Protein AF-A0A1I3E8L3-F1 (afdb_monomer_lite)

Radius of gyration: 14.66 Å; chains: 1; bounding box: 41×30×36 Å

Structure (mmCIF, N/CA/C/O backbone):
data_AF-A0A1I3E8L3-F1
#
_entry.id   AF-A0A1I3E8L3-F1
#
loop_
_atom_site.group_PDB
_atom_site.id
_atom_site.type_symbol
_atom_site.label_atom_id
_atom_site.label_alt_id
_atom_site.label_comp_id
_atom_site.label_asym_id
_atom_site.label_entity_id
_atom_site.label_seq_id
_atom_site.pdbx_PDB_ins_code
_atom_site.Cartn_x
_atom_site.Cartn_y
_atom_site.Cartn_z
_atom_site.occupancy
_atom_site.B_iso_or_equiv
_atom_site.auth_seq_id
_atom_site.auth_comp_id
_atom_site.auth_asym_id
_atom_site.auth_atom_id
_atom_site.pdbx_PDB_model_num
ATOM 1 N N . MET A 1 1 ? 13.789 2.624 -16.355 1.00 50.41 1 MET A N 1
ATOM 2 C CA . MET A 1 1 ? 13.486 2.998 -14.955 1.00 50.41 1 MET A CA 1
ATOM 3 C C . MET A 1 1 ? 14.229 4.266 -14.581 1.00 50.41 1 MET A C 1
ATOM 5 O O . MET A 1 1 ? 15.406 4.346 -14.892 1.00 50.41 1 MET A O 1
ATOM 9 N N . GLY A 1 2 ? 13.588 5.263 -13.968 1.00 56.31 2 GLY A N 1
ATOM 10 C CA . GLY A 1 2 ? 14.331 6.415 -13.434 1.00 56.31 2 GLY A CA 1
ATOM 11 C C . GLY A 1 2 ? 13.500 7.667 -13.171 1.00 56.31 2 GLY A C 1
ATOM 12 O O . GLY A 1 2 ? 13.734 8.330 -12.178 1.00 56.31 2 GLY A O 1
ATOM 13 N N . LYS A 1 3 ? 12.507 7.987 -14.013 1.00 56.34 3 LYS A N 1
ATOM 14 C CA . LYS A 1 3 ? 11.584 9.116 -13.759 1.00 56.34 3 LYS A CA 1
ATOM 15 C C . LYS A 1 3 ? 10.213 8.658 -13.270 1.00 56.34 3 LYS A C 1
ATOM 17 O O . LYS A 1 3 ? 9.744 9.163 -12.264 1.00 56.34 3 LYS A O 1
ATOM 22 N N . LYS A 1 4 ? 9.617 7.662 -13.941 1.00 58.88 4 LYS A N 1
ATOM 23 C CA . LYS A 1 4 ? 8.292 7.121 -13.584 1.00 58.88 4 LYS A CA 1
ATOM 24 C C . LYS A 1 4 ? 8.247 6.546 -12.159 1.00 58.88 4 LYS A C 1
ATOM 26 O O . LYS A 1 4 ? 7.266 6.778 -11.469 1.00 58.88 4 LYS A O 1
ATOM 31 N N . ASP A 1 5 ? 9.309 5.860 -11.723 1.00 63.94 5 ASP A N 1
ATOM 32 C CA . ASP A 1 5 ? 9.408 5.327 -10.351 1.00 63.94 5 ASP A CA 1
ATOM 33 C C . ASP A 1 5 ? 9.408 6.424 -9.299 1.00 63.94 5 ASP A C 1
ATOM 35 O O . ASP A 1 5 ? 8.643 6.346 -8.349 1.00 63.94 5 ASP A O 1
ATOM 39 N N . ILE A 1 6 ? 10.219 7.467 -9.496 1.00 65.81 6 ILE A N 1
ATOM 40 C CA . ILE A 1 6 ? 10.312 8.584 -8.549 1.00 65.81 6 ILE A CA 1
ATOM 41 C C . ILE A 1 6 ? 8.949 9.268 -8.432 1.00 65.81 6 ILE A C 1
ATOM 43 O O . ILE A 1 6 ? 8.466 9.498 -7.334 1.00 65.81 6 ILE A O 1
ATOM 47 N N . THR A 1 7 ? 8.276 9.508 -9.562 1.00 77.75 7 THR A N 1
ATOM 48 C CA . THR A 1 7 ? 6.958 10.154 -9.557 1.00 77.75 7 THR A CA 1
ATOM 49 C C . THR A 1 7 ? 5.898 9.320 -8.838 1.00 77.75 7 THR A C 1
ATOM 51 O O . THR A 1 7 ? 5.090 9.881 -8.104 1.00 77.75 7 THR A O 1
ATOM 54 N N . LEU A 1 8 ? 5.881 7.997 -9.028 1.00 78.25 8 LEU A N 1
ATOM 55 C CA . LEU A 1 8 ? 4.907 7.131 -8.361 1.00 78.25 8 LEU A CA 1
ATOM 56 C C . LEU A 1 8 ? 5.224 6.960 -6.871 1.00 78.25 8 LEU A C 1
ATOM 58 O O . LEU A 1 8 ? 4.308 6.929 -6.054 1.00 78.25 8 LEU A O 1
ATOM 62 N N . GLN A 1 9 ? 6.506 6.885 -6.518 1.00 78.62 9 GLN A N 1
ATOM 63 C CA . GLN A 1 9 ? 6.946 6.817 -5.132 1.00 78.62 9 GLN A CA 1
ATOM 64 C C . GLN A 1 9 ? 6.607 8.102 -4.370 1.00 78.62 9 GLN A C 1
ATOM 66 O O . GLN A 1 9 ? 6.109 8.016 -3.252 1.00 78.62 9 GLN A O 1
ATOM 71 N N . ASP A 1 10 ? 6.797 9.271 -4.986 1.00 84.25 10 ASP A N 1
ATOM 72 C CA . ASP A 1 10 ? 6.394 10.559 -4.412 1.00 84.25 10 ASP A CA 1
ATOM 73 C C . ASP A 1 10 ? 4.865 10.642 -4.270 1.00 84.25 10 ASP A C 1
ATOM 75 O O . ASP A 1 10 ? 4.356 11.031 -3.221 1.00 84.25 10 ASP A O 1
ATOM 79 N N . PHE A 1 11 ? 4.124 10.218 -5.301 1.00 86.88 11 PHE A N 1
ATOM 8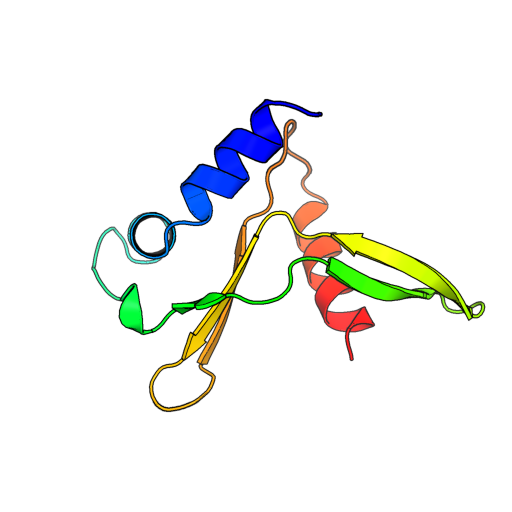0 C CA . PHE A 1 11 ? 2.659 10.246 -5.314 1.00 86.88 11 PHE A CA 1
ATOM 81 C C . PHE A 1 11 ? 2.040 9.324 -4.255 1.00 86.88 11 PHE A C 1
ATOM 83 O O . PHE A 1 11 ? 1.180 9.747 -3.492 1.00 86.88 11 PHE A O 1
ATOM 90 N N . LEU A 1 12 ? 2.497 8.072 -4.165 1.00 89.62 12 LEU A N 1
ATOM 91 C CA . LEU A 1 12 ? 2.028 7.115 -3.154 1.00 89.62 12 LEU A CA 1
ATOM 92 C C . LEU A 1 12 ? 2.691 7.328 -1.783 1.00 89.62 12 LEU A C 1
ATOM 94 O O . LEU A 1 12 ? 2.274 6.735 -0.785 1.00 89.62 12 LEU A O 1
ATOM 98 N N . GLY A 1 13 ? 3.730 8.163 -1.723 1.00 87.88 13 GLY A N 1
ATOM 99 C CA . GLY A 1 13 ? 4.379 8.598 -0.492 1.00 87.88 13 GLY A CA 1
ATOM 100 C C . GLY A 1 13 ? 3.410 9.326 0.433 1.00 87.88 13 GLY A C 1
ATOM 101 O O . GLY A 1 13 ? 3.474 9.138 1.652 1.00 87.88 13 GLY A O 1
ATOM 102 N N . ASP A 1 14 ? 2.461 10.068 -0.137 1.00 92.00 14 ASP A N 1
ATOM 103 C CA . ASP A 1 14 ? 1.374 10.705 0.598 1.00 92.00 14 ASP A CA 1
ATOM 104 C C . ASP A 1 14 ? 0.437 9.640 1.217 1.00 92.00 14 ASP A C 1
ATOM 106 O O . ASP A 1 14 ? -0.137 8.817 0.497 1.00 92.00 14 ASP A O 1
ATOM 110 N N . PRO A 1 15 ? 0.285 9.597 2.556 1.00 93.50 15 PRO A N 1
ATOM 111 C CA . PRO A 1 15 ? -0.582 8.624 3.216 1.00 93.50 15 PRO A CA 1
ATOM 112 C C . PRO A 1 15 ? -2.063 8.749 2.830 1.00 93.50 15 PRO A C 1
ATOM 114 O O . PRO A 1 15 ? -2.741 7.726 2.840 1.00 93.50 15 PRO A O 1
ATOM 117 N N . TYR A 1 16 ? -2.559 9.928 2.442 1.00 95.88 16 TYR A N 1
ATOM 118 C CA . TYR A 1 16 ? -3.947 10.095 1.997 1.00 95.88 16 TYR A CA 1
ATOM 119 C C . TYR A 1 16 ? -4.174 9.427 0.645 1.00 95.88 16 TYR A C 1
ATOM 121 O O . TYR A 1 16 ? -5.092 8.627 0.489 1.00 95.88 16 TYR A O 1
ATOM 129 N N . ILE A 1 17 ? -3.273 9.675 -0.305 1.00 95.00 17 ILE A N 1
ATOM 130 C CA . ILE A 1 17 ? -3.324 9.057 -1.636 1.00 95.00 17 ILE A CA 1
ATOM 131 C C . ILE A 1 17 ? -3.172 7.536 -1.522 1.00 95.00 17 ILE A C 1
ATOM 133 O O . ILE A 1 17 ? -3.874 6.775 -2.190 1.00 95.00 17 ILE A O 1
ATOM 137 N N . PHE A 1 18 ? -2.274 7.079 -0.649 1.00 94.50 18 PHE A N 1
ATOM 138 C CA . PHE A 1 18 ? -2.083 5.658 -0.387 1.00 94.50 18 PHE A CA 1
ATOM 139 C C . PHE A 1 18 ? -3.337 5.005 0.216 1.00 94.50 18 PHE A C 1
ATOM 141 O O . PHE A 1 18 ? -3.716 3.915 -0.210 1.00 94.50 18 PHE A O 1
ATOM 148 N N . ALA A 1 19 ? -3.988 5.653 1.186 1.00 95.81 19 ALA A N 1
ATOM 149 C CA . ALA A 1 19 ? -5.227 5.164 1.783 1.00 95.81 19 ALA A CA 1
ATOM 150 C C . ALA A 1 19 ? -6.358 5.084 0.747 1.00 95.81 19 ALA A C 1
ATOM 152 O O . ALA A 1 19 ? -6.994 4.037 0.614 1.00 95.81 19 ALA A O 1
ATOM 153 N N . ASP A 1 20 ? -6.549 6.142 -0.046 1.00 96.50 20 ASP A N 1
ATOM 154 C CA . ASP A 1 20 ? -7.569 6.198 -1.098 1.00 96.50 20 ASP A CA 1
ATOM 155 C C . ASP A 1 20 ? -7.378 5.109 -2.156 1.00 96.50 20 ASP A C 1
ATOM 157 O O . ASP A 1 20 ? -8.358 4.507 -2.602 1.00 96.50 20 ASP A O 1
ATOM 161 N N . LEU A 1 21 ? -6.130 4.794 -2.522 1.00 95.00 21 LEU A N 1
ATOM 162 C CA . LEU A 1 21 ? -5.833 3.692 -3.437 1.00 95.00 21 LEU A CA 1
ATOM 163 C C . LEU A 1 21 ? -6.394 2.363 -2.910 1.00 95.00 21 LEU A C 1
ATOM 165 O O . LEU A 1 21 ? -7.091 1.657 -3.638 1.00 95.00 21 LEU A O 1
ATOM 169 N N . PHE A 1 22 ? -6.120 2.015 -1.651 1.00 95.00 22 PHE A N 1
ATOM 170 C CA . PHE A 1 22 ? -6.614 0.762 -1.072 1.00 95.00 22 PHE A CA 1
ATOM 171 C C . PHE A 1 22 ? -8.123 0.793 -0.821 1.00 95.00 22 PHE A C 1
ATOM 173 O O . PHE A 1 22 ? -8.798 -0.194 -1.106 1.00 95.00 22 PHE A O 1
ATOM 180 N N . ASN A 1 23 ? -8.668 1.917 -0.357 1.00 96.81 23 ASN A N 1
ATOM 181 C CA . ASN A 1 23 ? -10.110 2.109 -0.195 1.00 96.81 23 ASN A CA 1
ATOM 182 C C . ASN A 1 23 ? -10.852 1.897 -1.522 1.00 96.81 23 ASN A C 1
ATOM 184 O O . ASN A 1 23 ? -11.810 1.124 -1.588 1.00 96.81 23 ASN A O 1
ATOM 188 N N . GLY A 1 24 ? -10.353 2.478 -2.614 1.00 96.94 24 GLY A N 1
ATOM 189 C CA . GLY A 1 24 ? -10.904 2.286 -3.954 1.00 96.94 24 GLY A CA 1
ATOM 190 C C . GLY A 1 24 ? -10.750 0.857 -4.482 1.00 96.94 24 GLY A C 1
ATOM 191 O O . GLY A 1 24 ? -11.706 0.290 -5.009 1.00 96.94 24 GLY A O 1
ATOM 192 N N . CYS A 1 25 ? -9.567 0.252 -4.339 1.00 93.31 25 CYS A N 1
ATOM 193 C CA . CYS A 1 25 ? -9.276 -1.062 -4.919 1.00 93.31 25 CYS A CA 1
ATOM 194 C C . CYS A 1 25 ? -9.835 -2.247 -4.117 1.00 93.31 25 CYS A C 1
ATOM 196 O O . CYS A 1 25 ? -10.180 -3.266 -4.714 1.00 93.31 25 CYS A O 1
ATOM 198 N N . CYS A 1 26 ? -9.894 -2.148 -2.789 1.00 93.69 26 CYS A N 1
ATOM 199 C CA . CYS A 1 26 ? -10.207 -3.271 -1.900 1.00 93.69 26 CYS A CA 1
ATOM 200 C C . CYS A 1 26 ? -11.533 -3.110 -1.149 1.00 93.69 26 CYS A C 1
ATOM 202 O O . CYS A 1 26 ? -12.118 -4.118 -0.760 1.00 93.69 26 CYS A O 1
ATOM 204 N N . PHE A 1 27 ? -12.020 -1.879 -0.971 1.00 95.38 27 PHE A N 1
ATOM 205 C CA . PHE A 1 27 ? -13.196 -1.575 -0.144 1.00 95.38 27 PHE A CA 1
ATOM 206 C C . PHE A 1 27 ? -14.310 -0.863 -0.924 1.00 95.38 27 PHE A C 1
ATOM 208 O O . PHE A 1 27 ? -15.193 -0.246 -0.341 1.00 95.38 27 PHE A O 1
ATOM 215 N N . GLY A 1 28 ? -14.279 -0.925 -2.260 1.00 95.25 28 GLY A N 1
ATOM 216 C CA . GLY A 1 28 ? -15.332 -0.354 -3.106 1.00 95.25 28 GLY A CA 1
ATOM 217 C C . GLY A 1 28 ? -15.485 1.167 -2.985 1.00 95.25 28 GLY A C 1
ATOM 218 O O . GLY A 1 28 ? -16.539 1.696 -3.326 1.00 95.25 28 GLY A O 1
ATOM 219 N N . GLY A 1 29 ? -14.453 1.866 -2.504 1.00 94.44 29 GLY A N 1
ATOM 220 C CA . GLY A 1 29 ? -14.468 3.309 -2.263 1.00 94.44 29 GLY A CA 1
ATOM 221 C C . GLY A 1 29 ? -14.912 3.721 -0.8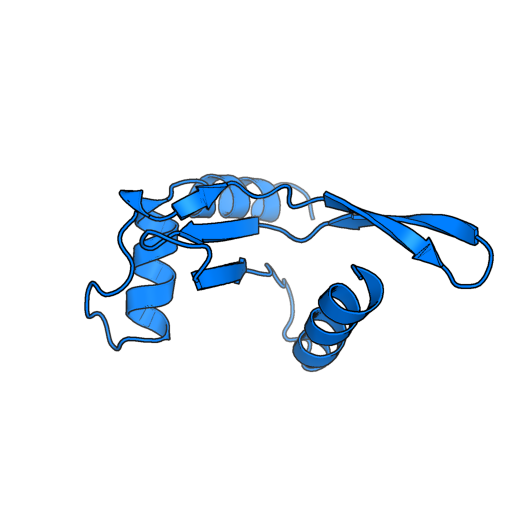57 1.00 94.44 29 GLY A C 1
ATOM 222 O O . GLY A 1 29 ? -14.921 4.916 -0.568 1.00 94.44 29 GLY A O 1
ATOM 223 N N . GLU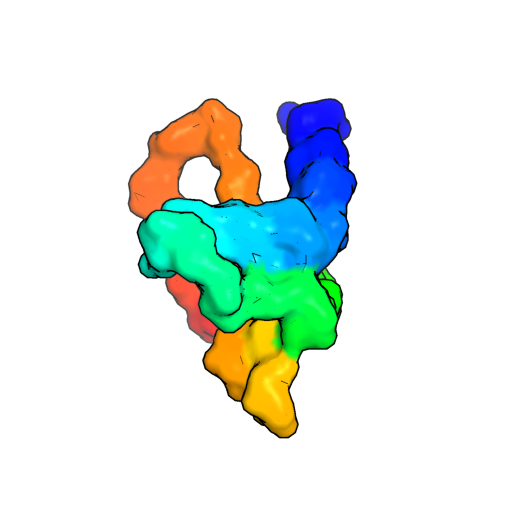 A 1 30 ? -15.251 2.782 0.029 1.00 97.00 30 GLU A N 1
ATOM 224 C CA . GLU A 1 30 ? -15.493 3.101 1.438 1.00 97.00 30 GLU A CA 1
ATOM 225 C C . GLU A 1 30 ? -14.187 3.503 2.139 1.00 97.00 30 GLU A C 1
ATOM 227 O O . GLU A 1 30 ? -13.144 2.878 1.944 1.00 97.00 30 GLU A O 1
ATOM 232 N N . GLN A 1 31 ? -14.242 4.546 2.973 1.00 95.81 31 GLN A N 1
ATOM 233 C CA . GLN A 1 31 ? -13.092 5.039 3.739 1.00 95.81 31 GLN A CA 1
ATOM 234 C C . GLN A 1 31 ? -12.828 4.150 4.962 1.00 95.81 31 GLN A C 1
ATOM 236 O O . GLN A 1 31 ? -13.161 4.519 6.084 1.00 95.81 31 GLN A O 1
ATOM 241 N N . VAL A 1 32 ? -12.271 2.960 4.724 1.00 95.88 32 VAL A N 1
ATOM 242 C CA . VAL A 1 32 ? -11.941 1.973 5.767 1.00 95.88 32 VAL A CA 1
ATOM 243 C C . VAL A 1 32 ? -10.535 2.191 6.322 1.00 95.88 32 VAL A C 1
ATOM 245 O O . VAL A 1 32 ? -10.323 2.077 7.523 1.00 95.88 32 VAL A O 1
ATOM 248 N N . ILE A 1 33 ? -9.567 2.489 5.454 1.00 96.06 33 ILE A N 1
ATOM 249 C CA . ILE A 1 33 ? -8.199 2.834 5.844 1.00 96.06 33 ILE A CA 1
ATOM 250 C C . ILE A 1 33 ? -8.101 4.349 5.971 1.00 96.06 33 ILE A C 1
ATOM 252 O O . ILE A 1 33 ? -8.376 5.065 5.004 1.00 96.06 33 ILE A O 1
ATOM 256 N N . HIS A 1 34 ? -7.654 4.827 7.131 1.00 96.00 34 HIS A N 1
ATOM 257 C CA . HIS A 1 34 ? -7.395 6.243 7.371 1.00 96.00 34 HIS A CA 1
ATOM 258 C C . HIS A 1 34 ? -5.897 6.557 7.285 1.00 96.00 34 HIS A C 1
ATOM 260 O O . HIS A 1 34 ? -5.044 5.774 7.707 1.00 96.00 34 HIS A O 1
ATOM 266 N N . ALA A 1 35 ? -5.560 7.717 6.722 1.00 94.94 35 ALA A N 1
ATOM 267 C CA . ALA A 1 35 ? -4.175 8.130 6.491 1.00 94.94 35 ALA A CA 1
ATOM 268 C C . ALA A 1 35 ? -3.373 8.239 7.799 1.00 94.94 35 ALA A C 1
ATOM 270 O O . ALA A 1 35 ? -2.180 7.943 7.835 1.00 94.94 35 ALA A O 1
ATOM 271 N N . GLU A 1 36 ? -4.044 8.624 8.881 1.00 95.31 36 GLU A N 1
ATOM 272 C CA . GLU A 1 36 ? -3.502 8.787 10.227 1.00 95.31 36 GLU A CA 1
ATOM 273 C C . GLU A 1 36 ? -3.081 7.453 10.858 1.00 95.31 36 GLU A C 1
ATOM 275 O O . GLU A 1 36 ? -2.242 7.427 11.758 1.00 95.31 36 GLU A O 1
ATOM 280 N N . GLU A 1 37 ? -3.633 6.340 10.372 1.00 95.06 37 GLU A N 1
ATOM 281 C CA . GLU A 1 37 ? -3.298 4.987 10.818 1.00 95.06 37 GLU A CA 1
ATOM 282 C C . GLU A 1 37 ? -2.121 4.393 10.027 1.00 95.06 37 GLU A C 1
ATOM 284 O O . GLU A 1 37 ? -1.654 3.294 10.334 1.00 95.06 37 GLU A O 1
ATOM 289 N N . LEU A 1 38 ? -1.616 5.102 9.009 1.00 94.69 38 LEU A N 1
ATOM 290 C CA . LEU A 1 38 ? -0.528 4.639 8.155 1.00 94.69 38 LEU A CA 1
ATOM 291 C C . LEU A 1 38 ? 0.824 5.189 8.608 1.00 94.69 38 LEU A C 1
ATOM 293 O O . LEU A 1 38 ? 1.130 6.373 8.476 1.00 94.69 38 LEU A O 1
ATOM 297 N N . SER A 1 39 ? 1.700 4.288 9.043 1.00 91.56 39 SER A N 1
ATOM 298 C CA . SER A 1 39 ? 3.101 4.601 9.333 1.00 91.56 39 SER A CA 1
ATOM 299 C C . SER A 1 39 ? 4.009 4.188 8.170 1.00 91.56 39 SER A C 1
ATOM 301 O O . SER A 1 39 ? 3.841 3.094 7.624 1.00 91.56 39 SER A O 1
ATOM 303 N N . PRO A 1 40 ? 4.990 5.012 7.763 1.00 86.50 40 PRO A N 1
ATOM 304 C CA . PRO A 1 40 ? 5.950 4.612 6.741 1.00 86.50 40 PRO A CA 1
ATOM 305 C C . PRO A 1 40 ? 6.780 3.414 7.221 1.00 86.50 40 PRO A C 1
ATOM 307 O O . PRO A 1 40 ? 7.129 3.308 8.395 1.00 86.50 40 PRO A O 1
ATOM 310 N N . LEU A 1 41 ? 7.105 2.510 6.301 1.00 83.44 41 LEU A N 1
ATOM 311 C CA . LEU A 1 41 ? 7.937 1.339 6.557 1.00 83.44 41 LEU A CA 1
ATOM 312 C C . LEU A 1 41 ? 9.066 1.306 5.516 1.00 83.44 41 LEU A C 1
ATOM 314 O O . LEU A 1 41 ? 8.824 1.525 4.331 1.00 83.44 41 LEU A O 1
ATOM 318 N N . ASP A 1 42 ? 10.293 0.988 5.936 1.00 74.50 42 ASP A N 1
ATOM 319 C CA . ASP A 1 42 ? 11.476 1.045 5.061 1.00 74.50 42 ASP A CA 1
ATOM 320 C C . ASP A 1 42 ? 11.361 0.123 3.848 1.00 74.50 42 ASP A C 1
ATOM 322 O O . ASP A 1 42 ? 11.455 -1.096 3.970 1.00 74.50 42 ASP A O 1
ATOM 326 N N . SER A 1 43 ? 11.200 0.672 2.649 1.00 66.38 43 SER A N 1
ATOM 327 C CA . SER A 1 43 ? 10.946 -0.134 1.453 1.00 66.38 43 SER A CA 1
ATOM 328 C C . SER A 1 43 ? 12.134 -1.014 1.032 1.00 66.38 43 SER A C 1
ATOM 330 O O . SER A 1 43 ? 11.951 -1.998 0.315 1.00 66.38 43 SER A O 1
ATOM 332 N N . VAL A 1 44 ? 13.333 -0.737 1.559 1.00 62.81 44 VAL A N 1
ATOM 333 C CA . VAL A 1 44 ? 14.551 -1.525 1.352 1.00 62.81 44 VAL A CA 1
ATOM 334 C C . VAL A 1 44 ? 14.793 -2.464 2.533 1.00 62.81 44 VAL A C 1
ATOM 336 O O . VAL A 1 44 ? 15.019 -2.027 3.656 1.00 62.81 44 VAL A O 1
ATOM 339 N N . GLN A 1 45 ? 14.827 -3.766 2.265 1.00 62.16 45 GLN A N 1
ATOM 340 C CA . GLN A 1 45 ? 15.280 -4.781 3.212 1.00 62.16 45 GLN A CA 1
ATOM 341 C C . GLN A 1 45 ? 16.626 -5.365 2.777 1.00 62.16 45 GLN A C 1
ATOM 343 O O . GLN A 1 45 ? 16.848 -5.705 1.609 1.00 62.16 45 GLN A O 1
ATOM 348 N N . CYS A 1 46 ? 17.537 -5.498 3.740 1.00 58.00 46 CYS A N 1
ATOM 349 C CA . CYS A 1 46 ? 18.766 -6.262 3.575 1.00 58.00 46 CYS A CA 1
ATOM 350 C C . CYS A 1 46 ? 18.425 -7.746 3.681 1.00 58.00 46 CYS A C 1
ATOM 352 O O . CYS A 1 46 ? 17.954 -8.201 4.717 1.00 58.00 46 CYS A O 1
ATOM 354 N N . THR A 1 47 ? 18.690 -8.502 2.624 1.00 61.00 47 THR A N 1
ATOM 355 C CA . THR A 1 47 ? 18.492 -9.954 2.615 1.00 61.00 47 THR A CA 1
ATOM 356 C C . THR A 1 47 ? 19.821 -10.660 2.458 1.00 61.00 47 THR A C 1
ATOM 358 O O . THR A 1 47 ? 20.751 -10.119 1.858 1.00 61.00 47 THR A O 1
ATOM 361 N N . LYS A 1 48 ? 19.921 -11.870 2.995 1.00 58.69 48 LYS A N 1
ATOM 362 C CA . LYS A 1 48 ? 21.034 -12.773 2.715 1.00 58.69 48 LYS A CA 1
ATOM 363 C C . LYS A 1 48 ? 20.477 -13.931 1.911 1.00 58.69 48 LYS A C 1
ATOM 365 O O . LYS A 1 48 ? 19.421 -14.455 2.250 1.00 58.69 48 LYS A O 1
ATOM 370 N N . ASP A 1 49 ? 21.139 -14.294 0.822 1.00 61.28 49 ASP A N 1
ATOM 371 C CA . ASP A 1 49 ? 20.802 -15.548 0.155 1.00 61.28 49 ASP A CA 1
ATOM 372 C C . ASP A 1 49 ? 21.238 -16.749 1.021 1.00 61.28 49 ASP A C 1
ATOM 374 O O . ASP A 1 49 ? 21.984 -16.605 1.995 1.00 61.28 49 ASP A O 1
ATOM 378 N N . ASN A 1 50 ? 20.822 -17.962 0.644 1.00 58.72 50 ASN A N 1
ATOM 379 C CA . ASN A 1 50 ? 21.210 -19.197 1.344 1.00 58.72 50 ASN A CA 1
ATOM 380 C C . ASN A 1 50 ? 22.731 -19.470 1.338 1.00 58.72 50 ASN A C 1
ATOM 382 O O . ASN A 1 50 ? 23.178 -20.432 1.955 1.00 58.72 50 ASN A O 1
ATOM 386 N N . ARG A 1 51 ? 23.530 -18.665 0.625 1.00 68.06 51 ARG A N 1
ATOM 387 C CA . ARG A 1 51 ? 24.996 -18.742 0.562 1.00 68.06 51 ARG A CA 1
ATOM 388 C C . ARG A 1 51 ? 25.669 -17.636 1.386 1.00 68.06 51 ARG A C 1
ATOM 390 O O . ARG A 1 51 ? 26.894 -17.565 1.407 1.00 68.06 51 ARG A O 1
ATOM 397 N N . GLY A 1 52 ? 24.895 -16.793 2.075 1.00 62.12 52 GLY A N 1
ATOM 398 C CA . GLY A 1 52 ? 25.390 -15.683 2.885 1.00 62.12 52 GLY A CA 1
ATOM 399 C C . GLY A 1 52 ? 25.744 -14.422 2.092 1.00 62.12 52 GLY A C 1
ATOM 400 O O . GLY A 1 52 ? 26.280 -13.480 2.678 1.00 62.12 52 GLY A O 1
ATOM 401 N N . THR A 1 53 ? 25.440 -14.364 0.793 1.00 61.62 53 THR A N 1
ATOM 402 C CA . THR A 1 53 ? 25.675 -13.179 -0.037 1.00 61.62 53 THR A CA 1
ATOM 403 C C . THR A 1 53 ? 24.687 -12.076 0.357 1.00 61.62 53 THR A C 1
ATOM 405 O O . THR A 1 53 ? 23.473 -12.305 0.315 1.00 61.62 53 THR A O 1
ATOM 408 N N . PRO A 1 54 ? 25.161 -10.873 0.729 1.00 54.16 54 PRO A N 1
ATOM 409 C CA . PRO A 1 54 ? 24.283 -9.748 1.015 1.00 54.16 54 PRO A CA 1
ATOM 410 C C . PRO A 1 54 ? 23.633 -9.229 -0.275 1.00 54.16 54 PRO A C 1
ATOM 412 O O . PRO A 1 54 ? 24.313 -8.859 -1.229 1.00 54.16 54 PRO A O 1
ATOM 415 N N . GLY A 1 55 ? 22.305 -9.171 -0.283 1.00 56.94 55 GLY A N 1
ATOM 416 C CA . GLY A 1 55 ? 21.487 -8.579 -1.336 1.00 56.94 55 GLY A CA 1
ATOM 417 C C . GLY A 1 55 ? 20.562 -7.502 -0.773 1.00 56.94 55 GLY A C 1
ATOM 418 O O . GLY A 1 55 ? 20.147 -7.564 0.384 1.00 56.94 55 GLY A O 1
ATOM 419 N N . LYS A 1 56 ? 20.210 -6.508 -1.590 1.00 54.50 56 LYS A N 1
ATOM 420 C CA . LYS A 1 56 ? 19.177 -5.519 -1.251 1.00 54.50 56 LYS A CA 1
ATOM 421 C C . LYS A 1 56 ? 17.899 -5.858 -2.003 1.00 54.50 56 LYS A C 1
ATOM 423 O O . LYS A 1 56 ? 17.945 -6.080 -3.210 1.00 54.50 56 LYS A O 1
ATOM 428 N N . ARG A 1 57 ? 16.773 -5.880 -1.295 1.00 64.50 57 ARG A N 1
ATOM 429 C CA . ARG A 1 57 ? 15.441 -6.009 -1.888 1.00 64.50 57 ARG A CA 1
ATOM 430 C C . ARG A 1 57 ? 14.693 -4.718 -1.626 1.00 64.50 57 ARG A C 1
ATOM 432 O O . ARG A 1 57 ? 14.486 -4.364 -0.472 1.00 64.50 57 ARG A O 1
ATOM 439 N N . ALA A 1 58 ? 14.354 -4.007 -2.690 1.00 60.91 58 ALA A N 1
ATOM 440 C CA . ALA A 1 58 ? 13.560 -2.793 -2.622 1.00 60.91 58 ALA A CA 1
ATOM 441 C C . ALA A 1 58 ? 12.151 -3.123 -3.122 1.00 60.91 58 ALA A C 1
ATOM 443 O O . ALA A 1 58 ? 12.009 -3.618 -4.238 1.00 60.91 58 ALA A O 1
ATOM 444 N N . ARG A 1 59 ? 11.147 -2.903 -2.272 1.00 66.75 59 ARG A N 1
ATOM 445 C CA . ARG A 1 59 ? 9.759 -2.668 -2.698 1.00 66.75 59 ARG A CA 1
ATOM 446 C C . ARG A 1 59 ? 9.679 -1.197 -3.119 1.00 66.75 59 ARG A C 1
ATOM 448 O O . ARG A 1 59 ? 10.475 -0.391 -2.625 1.00 66.75 59 ARG A O 1
ATOM 455 N N . ASP A 1 60 ? 8.728 -0.822 -3.964 1.00 75.44 60 ASP A N 1
ATOM 456 C CA . ASP A 1 60 ? 8.597 0.592 -4.346 1.00 75.44 60 ASP A CA 1
ATOM 457 C C . ASP A 1 60 ? 8.077 1.420 -3.168 1.00 75.44 60 ASP A C 1
ATOM 459 O O . ASP A 1 60 ? 8.694 2.412 -2.765 1.00 75.44 60 ASP A O 1
ATOM 463 N N . ILE A 1 61 ? 6.999 0.951 -2.530 1.00 83.81 61 ILE A N 1
ATOM 464 C CA . ILE A 1 61 ? 6.465 1.580 -1.325 1.00 83.81 61 ILE A CA 1
ATOM 465 C C . ILE A 1 61 ? 5.749 0.585 -0.409 1.00 83.81 61 ILE A C 1
ATOM 467 O O . ILE A 1 61 ? 5.043 -0.321 -0.857 1.00 83.81 61 ILE A O 1
ATOM 471 N N . LYS A 1 62 ? 5.926 0.770 0.903 1.00 88.69 62 LYS A N 1
ATOM 472 C CA . LYS A 1 62 ? 5.223 0.008 1.934 1.00 88.69 62 LYS A CA 1
ATOM 473 C C . LYS A 1 62 ? 4.885 0.877 3.146 1.00 88.69 62 LYS A C 1
ATOM 475 O O . LYS A 1 62 ? 5.651 1.769 3.513 1.00 88.69 62 LYS A O 1
ATOM 480 N N . LYS A 1 63 ? 3.739 0.608 3.765 1.00 91.56 63 LYS A N 1
ATOM 481 C CA . LYS A 1 63 ? 3.249 1.287 4.969 1.00 91.56 63 LYS A CA 1
ATOM 482 C C . LYS A 1 63 ? 2.667 0.267 5.945 1.00 91.56 63 LYS A C 1
ATOM 484 O O . LYS A 1 63 ? 2.104 -0.747 5.536 1.00 91.56 63 LYS A O 1
ATOM 489 N N . LEU A 1 64 ? 2.840 0.521 7.235 1.00 92.69 64 LEU A N 1
ATOM 490 C CA . LEU A 1 64 ? 2.205 -0.235 8.306 1.00 92.69 64 LEU A CA 1
ATOM 491 C C . LEU A 1 64 ? 0.845 0.393 8.583 1.00 92.69 64 LEU A C 1
ATOM 493 O O . LEU A 1 64 ? 0.789 1.579 8.892 1.00 92.69 64 LEU A O 1
ATOM 497 N N . LEU A 1 65 ? -0.214 -0.404 8.522 1.00 94.12 65 LEU A N 1
ATOM 498 C CA . LEU A 1 65 ? -1.510 -0.042 9.075 1.00 94.12 65 LEU A CA 1
ATOM 499 C C . LEU A 1 65 ? -1.512 -0.359 10.573 1.00 94.12 65 LEU A C 1
ATOM 501 O O . LEU A 1 65 ? -1.336 -1.517 10.973 1.00 94.12 65 LEU A O 1
ATOM 505 N N . TYR A 1 66 ? -1.690 0.672 11.392 1.00 91.75 66 TYR A N 1
ATOM 506 C CA . TYR A 1 66 ? -1.665 0.594 12.845 1.00 91.75 66 TYR A CA 1
ATOM 507 C C . TYR A 1 66 ? -3.003 1.064 13.431 1.00 91.75 66 TYR A C 1
ATOM 509 O O . TYR A 1 66 ? -3.228 2.254 13.633 1.00 91.75 66 TYR A O 1
ATOM 517 N N . CYS A 1 67 ? -3.869 0.109 13.767 1.00 88.06 67 CYS A N 1
ATOM 518 C CA . CYS A 1 67 ? -5.177 0.360 14.375 1.00 88.06 67 CYS A CA 1
ATOM 519 C C . CYS A 1 67 ? -5.122 -0.076 15.842 1.00 88.06 67 CYS A C 1
ATOM 521 O O . CYS A 1 67 ? -5.466 -1.212 16.171 1.00 88.06 67 CYS A O 1
ATOM 523 N N . GLN A 1 68 ? -4.592 0.784 16.723 1.00 86.38 68 GLN A N 1
ATOM 524 C CA . GLN A 1 68 ? -4.269 0.498 18.142 1.00 86.38 68 GLN A CA 1
ATOM 525 C C . GLN A 1 68 ? -3.195 -0.592 18.367 1.00 86.38 68 GLN A C 1
ATOM 527 O O . GLN A 1 68 ? -2.481 -0.563 19.369 1.00 86.38 68 GLN A O 1
ATOM 532 N N . SER A 1 69 ? -3.032 -1.504 17.412 1.00 86.94 69 SER A N 1
ATOM 533 C CA . SER A 1 69 ? -1.996 -2.525 17.296 1.00 86.94 69 SER A CA 1
ATOM 534 C C . SER A 1 69 ? -1.618 -2.708 15.813 1.00 86.94 69 SER A C 1
ATOM 536 O O . SER A 1 69 ? -2.394 -2.304 14.939 1.00 86.94 69 SER A O 1
ATOM 538 N N . PRO A 1 70 ? -0.443 -3.289 15.496 1.00 88.19 70 PRO A N 1
ATOM 539 C CA . PRO A 1 70 ? -0.063 -3.590 14.117 1.00 88.19 70 PRO A CA 1
ATOM 540 C C . PRO A 1 70 ? -1.100 -4.506 13.457 1.00 88.19 70 PRO A C 1
ATOM 542 O O . PRO A 1 70 ? -1.252 -5.657 13.863 1.00 88.19 70 PRO A O 1
ATOM 545 N N . ALA A 1 71 ? -1.808 -3.995 12.450 1.00 90.44 71 ALA A N 1
ATOM 546 C CA . ALA A 1 71 ? -2.913 -4.706 11.811 1.00 90.44 71 ALA A CA 1
ATOM 547 C C . ALA A 1 71 ? -2.484 -5.367 10.496 1.00 90.44 71 ALA A C 1
ATOM 549 O O . ALA A 1 71 ? -2.784 -6.536 10.260 1.00 90.44 71 ALA A O 1
ATOM 550 N N . ALA A 1 72 ? -1.764 -4.634 9.640 1.00 90.12 72 ALA A N 1
ATOM 551 C CA . ALA A 1 72 ? -1.329 -5.133 8.338 1.00 90.12 72 ALA A CA 1
ATOM 552 C C . ALA A 1 72 ? -0.126 -4.358 7.788 1.00 90.12 72 ALA A C 1
ATOM 554 O O . ALA A 1 72 ? 0.052 -3.177 8.078 1.00 90.12 72 ALA A O 1
ATOM 555 N N . VAL A 1 73 ? 0.667 -5.004 6.929 1.00 89.19 73 VAL A N 1
ATOM 556 C CA . VAL A 1 73 ? 1.636 -4.316 6.064 1.00 89.19 73 VAL A CA 1
ATOM 557 C C . VAL A 1 73 ? 1.033 -4.199 4.673 1.00 89.19 73 VAL A C 1
ATOM 559 O O . VAL A 1 73 ? 0.746 -5.202 4.024 1.00 89.19 73 VAL A O 1
ATOM 562 N N . LEU A 1 74 ? 0.856 -2.965 4.218 1.00 90.31 74 LEU A N 1
ATOM 563 C CA . LEU A 1 74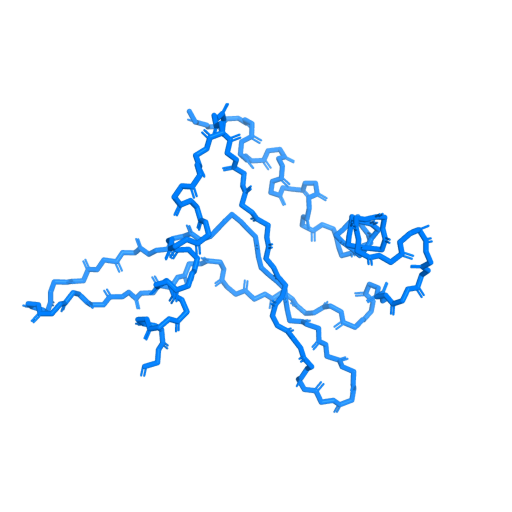 ? 0.341 -2.642 2.896 1.00 90.31 74 LEU A CA 1
ATOM 564 C C . LEU A 1 74 ? 1.505 -2.249 1.992 1.00 90.31 74 LEU A C 1
ATOM 566 O O . LEU A 1 74 ? 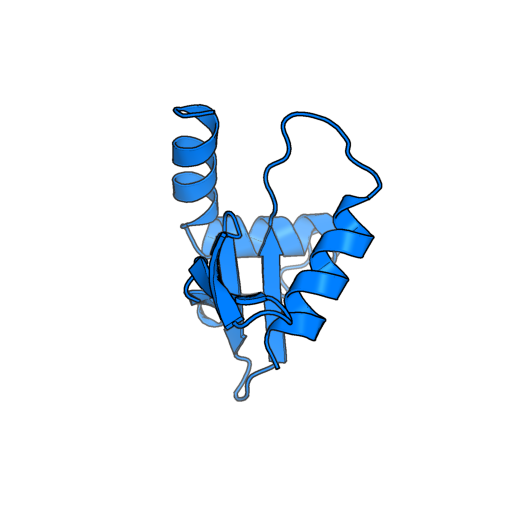2.392 -1.499 2.401 1.00 90.31 74 LEU A O 1
ATOM 570 N N . ALA A 1 75 ? 1.511 -2.744 0.760 1.00 88.06 75 ALA A N 1
ATOM 571 C CA . ALA A 1 75 ? 2.570 -2.457 -0.196 1.00 88.06 75 ALA A CA 1
ATOM 572 C C . ALA A 1 75 ? 2.021 -2.335 -1.612 1.00 88.06 75 ALA A C 1
ATOM 574 O O . ALA A 1 75 ? 1.065 -3.024 -1.970 1.00 88.06 75 ALA A O 1
ATOM 575 N N . VAL A 1 76 ? 2.674 -1.497 -2.412 1.00 86.06 76 VAL A N 1
ATOM 576 C CA . VAL A 1 76 ? 2.363 -1.306 -3.828 1.00 86.06 76 VAL A CA 1
ATOM 577 C C . VAL A 1 76 ? 3.639 -1.515 -4.628 1.00 86.06 76 VAL A C 1
ATOM 579 O O . VAL A 1 76 ? 4.677 -0.938 -4.306 1.00 86.06 76 VAL A O 1
ATOM 582 N N . GLU A 1 77 ? 3.542 -2.342 -5.666 1.00 81.50 77 GLU A N 1
ATOM 583 C CA . GLU A 1 77 ? 4.626 -2.602 -6.612 1.00 81.50 77 GLU A CA 1
ATOM 584 C C . GLU A 1 77 ? 4.302 -1.915 -7.939 1.00 81.50 77 GLU A C 1
ATOM 586 O O . GLU A 1 77 ? 3.277 -2.196 -8.566 1.00 81.50 77 GLU A O 1
ATOM 591 N N . ASN A 1 78 ? 5.190 -1.038 -8.384 1.00 77.31 78 ASN A N 1
ATOM 592 C CA . ASN A 1 78 ? 5.167 -0.431 -9.698 1.00 77.31 78 ASN A CA 1
ATOM 593 C C . ASN A 1 78 ? 5.729 -1.422 -10.716 1.00 77.31 78 ASN A C 1
ATOM 595 O O . ASN A 1 78 ? 6.869 -1.874 -10.616 1.00 77.31 78 ASN A O 1
ATOM 599 N N . GLN A 1 79 ? 4.941 -1.779 -11.723 1.00 71.88 79 GLN A N 1
ATOM 600 C CA . GLN A 1 79 ? 5.386 -2.688 -12.775 1.00 71.88 79 GLN A CA 1
ATOM 601 C C . GLN A 1 79 ? 5.135 -2.047 -14.135 1.00 71.88 79 GLN A C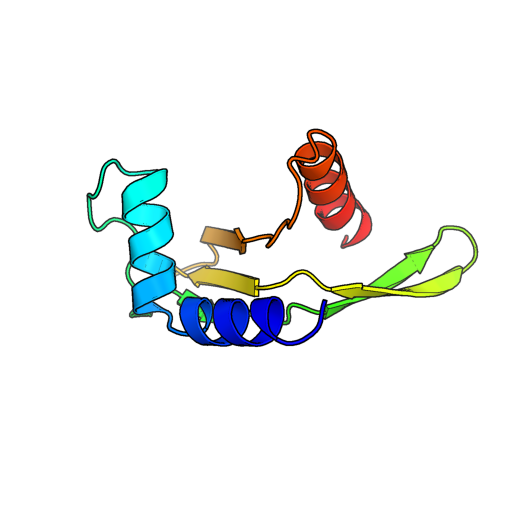 1
ATOM 603 O O . GLN A 1 79 ? 4.012 -1.670 -14.457 1.00 71.88 79 GLN A O 1
ATOM 608 N N . GLU A 1 80 ? 6.184 -1.937 -14.955 1.00 72.38 80 GLU A N 1
ATOM 609 C CA . GLU A 1 80 ? 6.059 -1.404 -16.320 1.00 72.38 80 GLU A CA 1
ATOM 610 C C . GLU A 1 80 ? 5.371 -2.406 -17.267 1.00 72.38 80 GLU A C 1
ATOM 612 O O . GLU A 1 80 ? 4.763 -2.007 -18.257 1.00 72.38 80 GLU A O 1
ATOM 617 N N . TYR A 1 81 ? 5.414 -3.700 -16.934 1.00 77.69 81 TYR A N 1
ATOM 618 C CA . TYR A 1 81 ? 4.763 -4.779 -17.674 1.00 77.69 81 TYR A CA 1
ATOM 619 C C . TYR A 1 81 ? 4.018 -5.704 -16.713 1.00 77.69 81 TYR A C 1
ATOM 621 O O . TYR A 1 81 ? 4.467 -5.937 -15.593 1.00 77.69 81 TYR A O 1
ATOM 629 N N . THR A 1 82 ? 2.903 -6.283 -17.160 1.00 77.75 82 THR A N 1
ATOM 630 C CA . THR A 1 82 ? 2.168 -7.276 -16.370 1.00 77.75 82 THR A CA 1
ATOM 631 C C . THR A 1 82 ? 3.010 -8.541 -16.189 1.00 77.75 82 THR A C 1
ATOM 633 O O . THR A 1 82 ? 3.144 -9.347 -17.109 1.00 77.75 82 THR A O 1
ATOM 636 N N . ASP A 1 83 ? 3.561 -8.731 -14.991 1.00 78.38 83 ASP A N 1
ATOM 637 C CA . ASP A 1 83 ? 4.250 -9.956 -14.588 1.00 78.38 83 ASP A CA 1
ATOM 638 C C . ASP A 1 83 ? 3.374 -10.752 -13.609 1.00 78.38 83 ASP A C 1
ATOM 640 O O . ASP A 1 83 ? 3.233 -10.420 -12.434 1.00 78.38 83 ASP A O 1
ATOM 644 N N . TYR A 1 84 ? 2.792 -11.854 -14.083 1.00 78.19 84 TYR A N 1
ATOM 645 C CA . TYR A 1 84 ? 1.956 -12.734 -13.257 1.00 78.19 84 TYR A CA 1
ATOM 646 C C . TYR A 1 84 ? 2.736 -13.451 -12.146 1.00 78.19 84 TYR A C 1
ATOM 648 O O . TYR A 1 84 ? 2.139 -13.974 -11.206 1.00 78.19 84 TYR A O 1
ATOM 656 N N . ARG A 1 85 ? 4.074 -13.470 -12.209 1.00 78.31 85 ARG A N 1
ATOM 657 C CA . ARG A 1 85 ? 4.918 -14.026 -11.143 1.00 78.31 85 ARG A CA 1
ATOM 658 C C . ARG A 1 85 ? 5.042 -13.077 -9.954 1.00 78.31 85 ARG A C 1
ATOM 660 O O . ARG A 1 85 ? 5.591 -13.486 -8.931 1.00 78.31 85 ARG A O 1
ATOM 667 N N . MET A 1 86 ? 4.529 -11.848 -10.052 1.00 77.19 86 MET A N 1
ATOM 668 C CA . MET A 1 86 ? 4.623 -10.849 -8.986 1.00 77.19 86 MET A CA 1
ATOM 669 C C . MET A 1 86 ? 4.026 -11.328 -7.671 1.00 77.19 86 MET A C 1
ATOM 671 O O . MET A 1 86 ? 4.668 -11.172 -6.640 1.00 77.19 86 MET A O 1
ATOM 675 N N . ALA A 1 87 ? 2.883 -12.016 -7.699 1.00 71.94 87 ALA A N 1
ATOM 676 C CA . ALA A 1 87 ? 2.297 -12.582 -6.486 1.00 71.94 87 ALA A CA 1
ATOM 677 C C . ALA A 1 87 ? 3.261 -13.559 -5.782 1.00 71.94 87 ALA A C 1
ATOM 679 O O . ALA A 1 87 ? 3.458 -13.483 -4.572 1.00 71.94 87 ALA A O 1
ATOM 680 N N . VAL A 1 88 ? 3.927 -14.434 -6.547 1.00 77.50 88 VAL A N 1
ATOM 681 C CA . VAL A 1 88 ? 4.898 -15.409 -6.016 1.00 77.50 88 VAL A CA 1
ATOM 682 C C . VAL A 1 88 ? 6.151 -14.710 -5.483 1.00 77.50 88 VAL A C 1
ATOM 684 O O . VAL A 1 88 ? 6.696 -15.111 -4.455 1.00 77.50 88 VAL A O 1
ATOM 687 N N . ARG A 1 89 ? 6.610 -13.649 -6.156 1.00 73.38 89 ARG A N 1
ATOM 688 C CA . ARG A 1 89 ? 7.744 -12.837 -5.694 1.00 73.38 89 ARG A CA 1
ATOM 689 C C . ARG A 1 89 ? 7.417 -12.119 -4.388 1.00 73.38 89 ARG A C 1
ATOM 691 O O . ARG A 1 89 ? 8.231 -12.199 -3.477 1.00 73.38 89 ARG A O 1
ATOM 698 N N . CYS A 1 90 ? 6.233 -11.514 -4.269 1.00 71.56 90 CYS A N 1
ATOM 699 C CA . CYS A 1 90 ? 5.766 -10.878 -3.035 1.00 71.56 90 CYS A CA 1
ATOM 700 C C . CYS A 1 90 ? 5.739 -11.868 -1.867 1.00 71.56 90 CYS A C 1
ATOM 702 O O . CYS A 1 90 ? 6.360 -11.604 -0.844 1.00 71.56 90 CYS A O 1
ATOM 704 N N . MET A 1 91 ? 5.139 -13.050 -2.055 1.00 72.75 91 MET A N 1
ATOM 705 C CA . MET A 1 91 ? 5.125 -14.093 -1.019 1.00 72.75 91 MET A CA 1
ATOM 706 C C . MET A 1 91 ? 6.535 -14.520 -0.600 1.00 72.75 91 MET A C 1
ATOM 708 O O . MET A 1 91 ? 6.800 -14.763 0.574 1.00 72.75 91 MET A O 1
ATOM 712 N N . ARG A 1 92 ? 7.467 -14.600 -1.554 1.00 68.50 92 ARG A N 1
ATOM 713 C CA . ARG A 1 92 ? 8.857 -14.955 -1.259 1.00 68.50 92 ARG A CA 1
ATOM 714 C C . ARG A 1 92 ? 9.627 -13.832 -0.569 1.00 68.50 92 ARG A C 1
ATOM 716 O O . ARG A 1 92 ? 10.527 -14.117 0.214 1.00 68.50 92 ARG A O 1
ATOM 723 N N . TYR A 1 93 ? 9.291 -12.572 -0.839 1.00 65.81 93 TYR A N 1
ATOM 724 C CA . TYR A 1 93 ? 9.847 -11.445 -0.091 1.00 65.81 93 TYR A CA 1
ATOM 725 C C . TYR A 1 93 ? 9.449 -11.517 1.378 1.00 65.81 93 TYR A C 1
ATOM 727 O O . TYR A 1 93 ? 10.305 -11.316 2.232 1.00 65.81 93 TYR A O 1
ATOM 735 N N . ASP A 1 94 ? 8.192 -11.860 1.648 1.00 65.56 94 ASP A N 1
ATOM 736 C CA . ASP A 1 94 ? 7.682 -11.965 3.010 1.00 65.56 94 ASP A CA 1
ATOM 737 C C . ASP A 1 94 ? 8.252 -13.211 3.723 1.00 65.56 94 ASP A C 1
ATOM 739 O O . ASP A 1 94 ? 8.588 -13.135 4.900 1.00 65.56 94 ASP A O 1
ATOM 743 N N . ALA A 1 95 ? 8.452 -14.330 3.011 1.00 66.81 95 ALA A N 1
ATOM 744 C CA . ALA A 1 95 ? 9.043 -15.555 3.568 1.00 66.81 95 ALA A CA 1
ATOM 745 C C . ALA A 1 95 ? 10.538 -15.431 3.910 1.00 66.81 95 ALA A C 1
ATOM 747 O O . ALA A 1 95 ? 10.980 -15.965 4.919 1.00 66.81 95 ALA A O 1
ATOM 748 N N . ASP A 1 96 ? 11.317 -14.736 3.079 1.00 63.16 96 ASP A N 1
ATOM 749 C CA . ASP A 1 96 ? 12.761 -14.559 3.294 1.00 63.16 96 ASP A CA 1
ATOM 750 C C . ASP A 1 96 ? 13.084 -13.399 4.271 1.00 63.16 96 ASP A C 1
ATOM 752 O O . ASP A 1 96 ? 14.256 -13.116 4.527 1.00 63.16 96 ASP A O 1
ATOM 756 N N . GLY A 1 97 ? 12.066 -12.662 4.736 1.00 53.25 97 GLY A N 1
ATOM 757 C CA . GLY A 1 97 ? 12.185 -11.542 5.680 1.00 53.25 97 GLY A CA 1
ATOM 758 C C . GLY A 1 97 ? 12.046 -11.928 7.160 1.00 53.25 97 GLY A C 1
ATOM 759 O O . GLY A 1 97 ? 12.203 -11.052 8.013 1.00 53.25 97 GLY A O 1
ATOM 760 N N . TYR A 1 98 ? 11.763 -13.204 7.445 1.00 44.56 98 TYR A N 1
ATOM 761 C CA . TYR A 1 98 ? 11.732 -13.827 8.776 1.00 44.56 98 TYR A CA 1
ATOM 762 C C . TYR A 1 98 ? 12.943 -14.746 8.970 1.00 44.56 98 TYR A C 1
ATOM 764 O O . TYR A 1 98 ? 13.439 -14.809 10.118 1.00 44.56 98 TYR A O 1
#

Secondary structure (DSSP, 8-state):
--SHHHHHHHHHHSHHHHHHHHHHHHSTT---S-GGGEEE--SEEEEE-TT--EEEEE-SEEEEEEESEEEEEEEE---SS--TTHHHHHHHHHHTT-

Sequence (98 aa):
MGKKDITLQDFLGDPYIFADLFNGCCFGGEQVIHAEELSPLDSVQCTKDNRGTPGKRARDIKKLLYCQSPAAVLAVENQEYTDYRMAVRCMRYDADGY

pLDDT: mean 79.15, std 14.38, range [44.56, 97.0]

Foldseek 3Di:
DPPVLVVVLVQCVQLVSVQQVCCVPPVVRDNPQDSVQKAFDQQWDWFADPVRDTDIGGFSGWTFRHDVHGDDIDGDHDDPDDDPCVVVVVVVVVVRRD